Protein AF-A0A8T4I9D1-F1 (afdb_monomer_lite)

Radius of gyration: 15.38 Å; chains: 1; bounding box: 20×23×46 Å

Sequence (69 aa):
MPTDSFNQGVPWLENSDKPDLRAGTKGLVDALTPRSNMRFDTAAERNAVLTSPEAGMEAFLRTEKLKTI

Structure (mmCIF, N/CA/C/O backbone):
data_AF-A0A8T4I9D1-F1
#
_entry.id   AF-A0A8T4I9D1-F1
#
loop_
_atom_site.group_PDB
_atom_site.id
_atom_site.type_symbol
_atom_site.label_atom_id
_atom_site.label_alt_id
_atom_site.label_comp_id
_atom_site.label_asym_id
_atom_site.label_entity_id
_atom_site.label_seq_id
_atom_site.pdbx_PDB_ins_code
_atom_site.Cartn_x
_atom_site.Cartn_y
_atom_site.Cartn_z
_atom_site.occupancy
_atom_site.B_iso_or_equiv
_atom_site.auth_seq_id
_atom_site.auth_comp_id
_atom_site.auth_asym_id
_atom_site.auth_atom_id
_atom_site.pdbx_PDB_model_num
ATOM 1 N N . MET A 1 1 ? 8.932 7.779 -22.556 1.00 50.09 1 MET A N 1
ATOM 2 C CA . MET A 1 1 ? 7.986 6.972 -21.761 1.00 50.09 1 MET A CA 1
ATOM 3 C C . MET A 1 1 ? 6.828 7.886 -21.404 1.00 50.09 1 MET A C 1
ATOM 5 O O . MET A 1 1 ? 7.066 8.812 -20.633 1.00 50.09 1 MET A O 1
ATOM 9 N N . PRO A 1 2 ? 5.644 7.730 -22.015 1.00 51.75 2 PRO A N 1
ATOM 10 C CA . PRO A 1 2 ? 4.465 8.489 -21.616 1.00 51.75 2 PRO A CA 1
ATOM 11 C C . PRO A 1 2 ? 4.174 8.186 -20.143 1.00 51.75 2 PRO A C 1
ATOM 13 O O . PRO A 1 2 ? 4.122 7.020 -19.750 1.00 51.75 2 PRO A O 1
ATOM 16 N N . THR A 1 3 ? 4.081 9.220 -19.316 1.00 53.97 3 THR A N 1
ATOM 17 C CA . THR A 1 3 ? 3.619 9.097 -17.932 1.00 53.97 3 THR A CA 1
ATOM 18 C C . THR A 1 3 ? 2.093 9.110 -17.917 1.00 53.97 3 THR A C 1
ATOM 20 O O . THR A 1 3 ? 1.462 9.593 -18.859 1.00 53.97 3 THR A O 1
ATOM 23 N N . ASP A 1 4 ? 1.489 8.530 -16.879 1.00 60.25 4 ASP A N 1
ATOM 24 C CA . ASP A 1 4 ? 0.038 8.561 -16.686 1.00 60.25 4 ASP A CA 1
ATOM 25 C C . ASP A 1 4 ? -0.533 9.992 -16.768 1.00 60.25 4 ASP A C 1
ATOM 27 O O . ASP A 1 4 ? 0.167 10.981 -16.539 1.00 60.25 4 ASP A O 1
ATOM 31 N N . SER A 1 5 ? -1.834 10.107 -17.056 1.00 54.44 5 SER A N 1
ATOM 32 C CA . SER A 1 5 ? -2.537 11.393 -17.203 1.00 54.44 5 SER A CA 1
ATOM 33 C C . SER A 1 5 ? -2.488 12.294 -15.961 1.00 54.44 5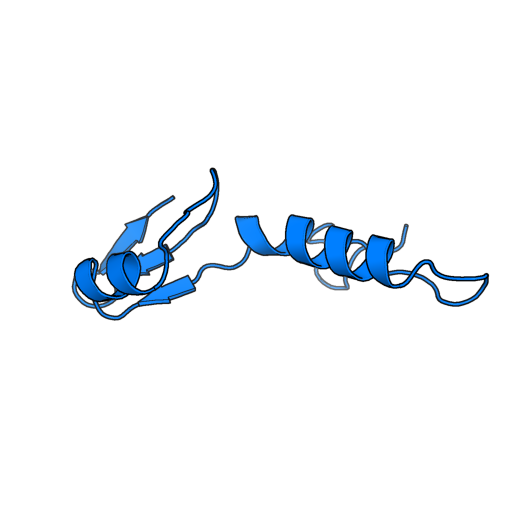 SER A C 1
ATOM 35 O O . SER A 1 5 ? -2.867 13.461 -16.039 1.00 54.44 5 SER A O 1
ATOM 37 N N . PHE A 1 6 ? -2.046 11.768 -14.819 1.00 60.59 6 PHE A N 1
ATOM 38 C CA . PHE A 1 6 ? -1.901 12.486 -13.558 1.00 60.59 6 PHE A CA 1
ATOM 39 C C . PHE A 1 6 ? -0.433 12.801 -13.223 1.00 60.59 6 PHE A C 1
ATOM 41 O O . PHE A 1 6 ? -0.152 13.317 -12.142 1.00 60.59 6 PHE A O 1
ATOM 48 N N . ASN A 1 7 ? 0.498 12.528 -14.146 1.00 58.09 7 ASN A N 1
ATOM 49 C CA . ASN A 1 7 ? 1.937 12.719 -14.001 1.00 58.09 7 ASN A CA 1
ATOM 50 C C . ASN A 1 7 ? 2.528 12.034 -12.754 1.00 58.09 7 ASN A C 1
ATOM 52 O O . ASN A 1 7 ? 3.484 12.523 -12.151 1.00 58.09 7 ASN A O 1
ATOM 56 N N . GLN A 1 8 ? 1.966 10.892 -12.354 1.00 57.34 8 GLN 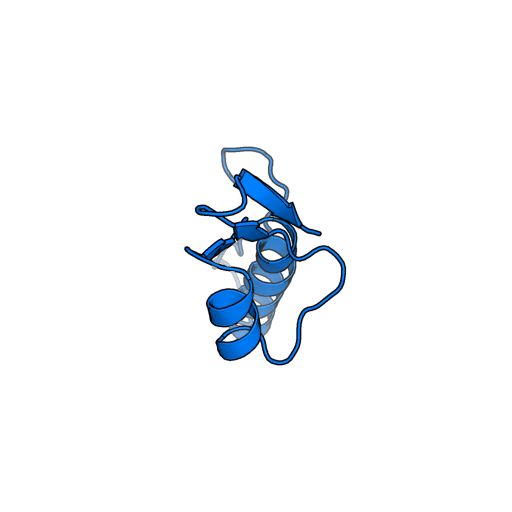A N 1
ATOM 57 C CA . GLN A 1 8 ? 2.430 10.122 -11.199 1.00 57.34 8 GLN A CA 1
ATOM 58 C C . GLN A 1 8 ? 3.688 9.308 -11.524 1.00 57.34 8 GLN A C 1
ATOM 60 O O . GLN A 1 8 ? 4.282 8.705 -10.633 1.00 57.34 8 GLN A O 1
ATOM 65 N N . GLY A 1 9 ? 4.139 9.310 -12.782 1.00 62.38 9 GLY A N 1
ATOM 66 C CA . GLY A 1 9 ? 5.327 8.582 -13.212 1.00 62.38 9 GLY A CA 1
ATOM 67 C C . GLY A 1 9 ? 5.109 7.073 -13.188 1.00 62.38 9 GLY A C 1
ATOM 68 O O . GLY A 1 9 ? 6.061 6.330 -12.950 1.00 62.38 9 GLY A O 1
ATOM 69 N N . VAL A 1 10 ? 3.866 6.617 -13.375 1.00 62.53 10 VAL A N 1
ATOM 70 C CA . VAL A 1 10 ? 3.574 5.202 -13.610 1.00 62.53 10 VAL A CA 1
ATOM 71 C C . VAL A 1 10 ? 3.888 4.902 -15.079 1.00 62.53 10 VAL A C 1
ATOM 73 O O . VAL A 1 10 ? 3.290 5.515 -15.966 1.00 62.53 10 VAL A O 1
ATOM 76 N N . PRO A 1 11 ? 4.849 4.007 -15.366 1.00 63.56 11 PRO A N 1
ATOM 77 C CA . PRO A 1 11 ? 5.198 3.670 -16.736 1.00 63.56 11 PRO A CA 1
ATOM 78 C C . PRO A 1 11 ? 4.076 2.846 -17.379 1.00 63.56 11 PRO A C 1
ATOM 80 O O . PRO A 1 11 ? 3.664 1.820 -16.840 1.00 63.56 11 PRO A O 1
ATOM 83 N N . TRP A 1 12 ? 3.603 3.277 -18.549 1.00 62.28 12 TRP A N 1
ATOM 84 C CA . TRP A 1 12 ? 2.686 2.510 -19.393 1.00 62.28 12 TRP A CA 1
ATOM 85 C C . TRP A 1 12 ? 3.416 2.030 -20.653 1.00 62.28 12 TRP A C 1
ATOM 87 O O . TRP A 1 12 ? 4.167 2.790 -21.266 1.00 62.28 12 TRP A O 1
ATOM 97 N N . LEU A 1 13 ? 3.217 0.767 -21.038 1.00 60.28 13 LEU A N 1
ATOM 98 C CA . LEU A 1 13 ? 3.790 0.220 -22.270 1.00 60.28 13 LEU A CA 1
ATOM 99 C C . LEU A 1 13 ? 2.954 0.652 -23.477 1.00 60.28 13 LEU A C 1
ATOM 101 O O . LEU A 1 13 ? 1.763 0.351 -23.563 1.00 60.28 13 LEU A O 1
ATOM 105 N N . GLU A 1 14 ? 3.591 1.299 -24.450 1.00 59.59 14 GLU A N 1
ATOM 106 C CA . GLU A 1 14 ? 3.045 1.385 -25.803 1.00 59.59 14 GLU A CA 1
ATOM 107 C C . GLU A 1 14 ? 3.234 0.016 -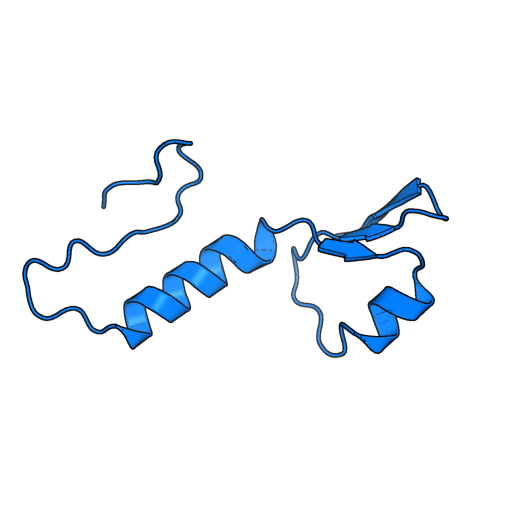26.473 1.00 59.59 14 GLU A C 1
ATOM 109 O O . GLU A 1 14 ? 4.350 -0.424 -26.736 1.00 59.59 14 GLU A O 1
ATOM 114 N N . ASN A 1 15 ? 2.128 -0.693 -26.709 1.00 56.75 15 ASN A N 1
ATOM 115 C CA . ASN A 1 15 ? 2.099 -2.073 -27.217 1.00 56.75 15 ASN A CA 1
ATOM 116 C C . ASN A 1 15 ? 2.549 -2.225 -28.688 1.00 56.75 15 ASN A C 1
ATOM 118 O O . ASN A 1 15 ? 2.273 -3.253 -29.305 1.00 56.75 15 ASN A O 1
ATOM 122 N N . SER A 1 16 ? 3.194 -1.217 -29.279 1.00 56.88 16 SER A N 1
ATOM 123 C CA . SER A 1 16 ? 3.491 -1.167 -30.713 1.00 56.88 16 SER A CA 1
ATOM 124 C C . SER A 1 16 ? 4.638 -2.077 -31.158 1.00 56.88 16 SER A C 1
ATOM 126 O O . SER A 1 16 ? 4.701 -2.385 -32.340 1.00 56.88 16 SER A O 1
ATOM 128 N N . ASP A 1 17 ? 5.484 -2.577 -30.251 1.00 47.06 17 ASP A N 1
ATOM 129 C CA . ASP A 1 17 ? 6.510 -3.571 -30.588 1.00 47.06 17 ASP A CA 1
ATOM 130 C C . ASP A 1 17 ? 6.763 -4.538 -29.424 1.00 47.06 17 ASP A C 1
ATOM 132 O O . ASP A 1 17 ? 7.280 -4.148 -28.381 1.00 47.06 17 ASP A O 1
ATOM 136 N N . LYS A 1 18 ? 6.380 -5.811 -29.615 1.00 61.06 18 LYS A N 1
ATOM 137 C CA . LYS A 1 18 ? 6.677 -6.972 -28.743 1.00 61.06 18 LYS A CA 1
ATOM 138 C C . LYS A 1 18 ? 6.775 -6.633 -27.239 1.00 61.06 18 LYS A C 1
ATOM 140 O O . LYS A 1 18 ? 7.854 -6.773 -26.659 1.00 61.06 18 LYS A O 1
ATOM 145 N N . PRO A 1 19 ? 5.686 -6.205 -26.580 1.00 63.25 19 PRO A N 1
ATOM 146 C CA . PRO A 1 19 ? 5.757 -5.880 -25.165 1.00 63.25 19 PRO A CA 1
ATOM 147 C C . PRO A 1 19 ? 6.012 -7.161 -24.365 1.00 63.25 19 PRO A C 1
ATOM 149 O O . PRO A 1 19 ? 5.215 -8.102 -24.400 1.00 63.25 19 PRO A O 1
ATOM 152 N N . ASP A 1 20 ? 7.122 -7.206 -23.626 1.00 68.00 20 ASP A N 1
ATOM 153 C CA . ASP A 1 20 ? 7.258 -8.150 -22.522 1.00 68.00 20 ASP A CA 1
ATOM 154 C C . ASP A 1 20 ? 6.226 -7.750 -21.462 1.00 68.00 20 ASP A C 1
ATOM 156 O O . ASP A 1 20 ? 6.453 -6.886 -20.610 1.00 68.00 20 ASP A O 1
ATOM 160 N N . LEU A 1 21 ? 5.043 -8.356 -21.572 1.00 63.12 21 LEU A N 1
ATOM 161 C CA . LEU A 1 21 ? 3.904 -8.087 -20.704 1.00 63.12 21 LEU A CA 1
ATOM 162 C C . LEU A 1 21 ? 4.268 -8.288 -19.232 1.00 63.12 21 LEU A C 1
ATOM 164 O O . LEU A 1 21 ? 3.736 -7.570 -18.393 1.00 63.12 21 LEU A O 1
ATOM 168 N N . ARG A 1 22 ? 5.207 -9.194 -18.910 1.00 64.12 22 ARG A N 1
ATOM 169 C CA . ARG A 1 22 ? 5.669 -9.388 -17.530 1.00 64.12 22 ARG A CA 1
ATOM 170 C C . ARG A 1 22 ? 6.489 -8.202 -17.045 1.00 64.12 22 ARG A C 1
ATOM 172 O O . ARG A 1 22 ? 6.256 -7.744 -15.927 1.00 64.12 22 ARG A O 1
ATOM 179 N N . ALA A 1 23 ? 7.412 -7.698 -17.864 1.00 66.44 23 ALA A N 1
ATOM 180 C CA . ALA A 1 23 ? 8.198 -6.510 -17.530 1.00 66.44 23 ALA A CA 1
ATOM 181 C C . ALA A 1 23 ? 7.294 -5.282 -17.323 1.00 66.44 23 ALA A C 1
ATOM 183 O O . ALA A 1 23 ? 7.471 -4.532 -16.364 1.00 66.44 23 ALA A O 1
ATOM 184 N N . GLY A 1 24 ? 6.263 -5.143 -18.159 1.00 66.88 24 GLY A N 1
ATOM 185 C CA . GLY A 1 24 ? 5.224 -4.125 -18.026 1.00 66.88 24 GLY A CA 1
ATOM 186 C C . GLY A 1 24 ? 4.428 -4.205 -16.739 1.00 66.88 24 GLY A C 1
ATOM 187 O O . GLY A 1 24 ? 4.374 -3.248 -15.971 1.00 66.88 24 GLY A O 1
ATOM 188 N N . THR A 1 25 ? 3.815 -5.363 -16.485 1.00 67.94 25 THR A N 1
ATOM 189 C CA . THR A 1 25 ? 2.972 -5.555 -15.302 1.00 67.94 25 THR A CA 1
ATOM 190 C C . THR A 1 25 ? 3.776 -5.460 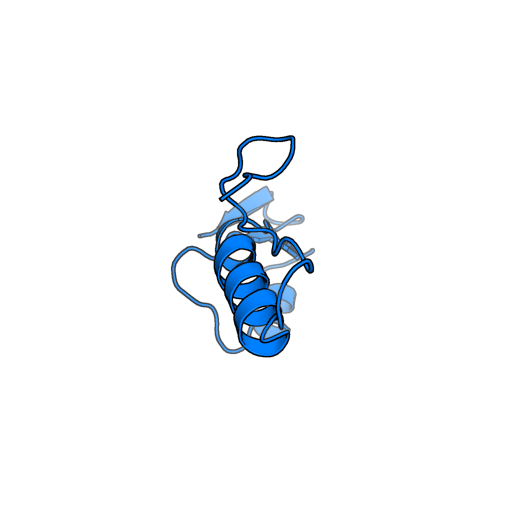-14.016 1.00 67.94 25 THR A C 1
ATOM 192 O O . THR A 1 25 ? 3.280 -4.906 -13.041 1.00 67.94 25 THR A O 1
ATOM 195 N N . LYS A 1 26 ? 5.027 -5.945 -14.003 1.00 66.75 26 LYS A N 1
ATOM 196 C CA . LYS A 1 26 ? 5.891 -5.826 -12.826 1.00 66.75 26 LYS A CA 1
ATOM 197 C C . LYS A 1 26 ? 6.288 -4.371 -12.578 1.00 66.75 26 LYS A C 1
ATOM 199 O O . LYS A 1 26 ? 6.155 -3.913 -11.453 1.00 66.75 26 LYS A O 1
ATOM 204 N N . GLY A 1 27 ? 6.696 -3.630 -13.611 1.00 69.00 27 GLY A N 1
ATOM 205 C CA . GLY A 1 27 ? 7.021 -2.206 -13.476 1.00 69.00 27 GLY A CA 1
ATOM 206 C C . GLY A 1 27 ? 5.829 -1.363 -13.012 1.00 69.00 27 GLY A C 1
ATOM 207 O O . GLY A 1 27 ? 6.001 -0.423 -12.240 1.00 69.00 27 GLY A O 1
ATOM 208 N N . LEU A 1 28 ? 4.614 -1.734 -13.425 1.00 70.19 28 LEU A N 1
ATOM 209 C CA . LEU A 1 28 ? 3.381 -1.088 -12.981 1.00 70.19 28 LEU A CA 1
ATOM 210 C C . LEU A 1 28 ? 3.074 -1.395 -11.507 1.00 70.19 28 LEU A C 1
ATOM 212 O O . LEU A 1 28 ? 2.760 -0.478 -10.753 1.00 70.19 28 LEU A O 1
ATOM 216 N N . VAL A 1 29 ? 3.218 -2.656 -11.083 1.00 68.31 29 VAL A N 1
ATOM 217 C CA . VAL A 1 29 ? 3.083 -3.059 -9.672 1.00 68.31 29 VAL A CA 1
ATOM 218 C C . VAL A 1 29 ? 4.129 -2.349 -8.814 1.00 68.31 29 VAL A C 1
ATOM 220 O O . VAL A 1 29 ? 3.756 -1.665 -7.871 1.00 68.31 29 VAL A O 1
ATOM 223 N N . ASP A 1 30 ? 5.410 -2.405 -9.180 1.00 69.19 30 ASP A N 1
ATOM 224 C CA . ASP A 1 30 ? 6.499 -1.767 -8.431 1.00 69.19 30 ASP A CA 1
ATOM 225 C C . ASP A 1 30 ? 6.296 -0.239 -8.303 1.00 69.19 30 ASP A C 1
ATOM 227 O O . ASP A 1 30 ? 6.595 0.347 -7.265 1.00 69.19 30 ASP A O 1
ATOM 231 N N . ALA A 1 31 ? 5.755 0.425 -9.335 1.00 67.56 31 ALA A N 1
ATOM 232 C CA . ALA A 1 31 ? 5.484 1.867 -9.318 1.00 67.56 31 ALA A CA 1
ATOM 233 C C . ALA A 1 31 ? 4.219 2.260 -8.532 1.00 67.56 31 ALA A C 1
ATOM 235 O O . ALA A 1 31 ? 4.106 3.412 -8.095 1.00 67.56 31 ALA A O 1
ATOM 2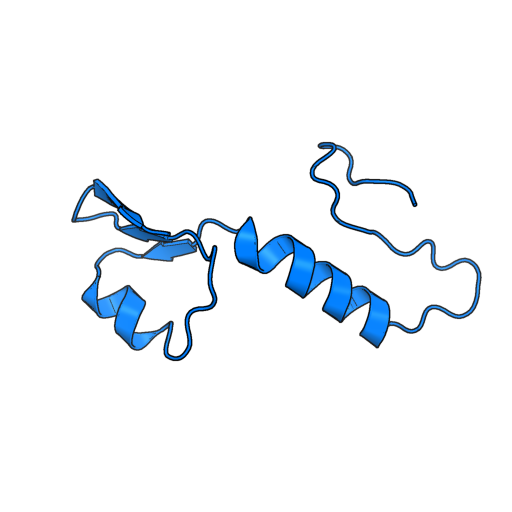36 N N . LEU A 1 32 ? 3.259 1.342 -8.386 1.00 69.44 32 LEU A N 1
ATOM 237 C CA . LEU A 1 32 ? 1.999 1.570 -7.679 1.00 69.44 32 LEU A CA 1
ATOM 238 C C . LEU A 1 32 ? 2.056 1.137 -6.217 1.00 69.44 32 LEU A C 1
ATOM 240 O O . LEU A 1 32 ? 1.415 1.787 -5.395 1.00 69.44 32 LEU A O 1
ATOM 244 N N . THR A 1 33 ? 2.811 0.095 -5.867 1.00 68.75 33 THR A N 1
ATOM 245 C CA . THR A 1 33 ? 2.944 -0.407 -4.489 1.00 68.75 33 THR A CA 1
ATOM 246 C C . THR A 1 33 ? 3.304 0.691 -3.475 1.00 68.75 33 THR A C 1
ATOM 248 O O . THR A 1 33 ? 2.580 0.814 -2.488 1.00 68.75 33 THR A O 1
ATOM 251 N N . PRO A 1 34 ? 4.310 1.565 -3.702 1.00 64.12 34 PRO A N 1
ATOM 252 C CA . PRO A 1 34 ? 4.634 2.640 -2.757 1.00 64.12 34 PRO A CA 1
ATOM 253 C C . PRO A 1 34 ? 3.669 3.838 -2.820 1.00 64.12 34 PRO A C 1
ATOM 255 O O . PRO A 1 34 ? 3.767 4.761 -2.019 1.00 64.12 34 PRO A O 1
ATOM 258 N N . ARG A 1 35 ? 2.751 3.879 -3.796 1.00 66.31 35 ARG A N 1
ATOM 259 C CA . ARG A 1 35 ? 1.814 5.002 -4.011 1.00 66.31 35 ARG A CA 1
ATOM 260 C C . ARG A 1 35 ? 0.364 4.649 -3.686 1.00 66.31 35 ARG A C 1
ATOM 262 O O . ARG A 1 35 ? -0.486 5.534 -3.586 1.00 66.31 35 ARG A O 1
ATOM 269 N N . SER A 1 36 ? 0.067 3.364 -3.531 1.00 67.69 36 SER A N 1
ATOM 270 C CA . SER A 1 36 ? -1.266 2.854 -3.236 1.00 67.69 36 SER A CA 1
ATOM 271 C C . SER A 1 36 ? -1.493 2.906 -1.732 1.00 67.69 36 SER A C 1
ATOM 273 O O . SER A 1 36 ? -1.076 2.013 -1.005 1.00 67.69 36 SER A O 1
ATOM 275 N N . ASN A 1 37 ? -2.160 3.959 -1.258 1.00 75.62 37 ASN A N 1
ATOM 276 C CA . ASN A 1 37 ? -2.520 4.082 0.152 1.00 75.62 37 ASN A CA 1
ATOM 277 C C . ASN A 1 37 ? -3.647 3.093 0.496 1.00 75.62 37 ASN A C 1
ATOM 279 O O . ASN A 1 37 ? -4.827 3.349 0.223 1.00 75.62 37 ASN A O 1
ATOM 283 N N . MET A 1 38 ? -3.271 1.949 1.065 1.00 81.75 38 MET A N 1
ATOM 284 C CA . MET A 1 38 ? -4.201 0.887 1.443 1.00 81.75 38 MET A CA 1
ATOM 285 C C . MET A 1 38 ? -5.052 1.326 2.637 1.00 81.75 38 MET A C 1
ATOM 287 O O . MET A 1 38 ? -4.584 2.038 3.522 1.00 81.75 38 MET A O 1
ATOM 291 N N . ARG A 1 39 ? -6.322 0.920 2.687 1.00 88.44 39 ARG A N 1
ATOM 292 C CA . ARG A 1 39 ? -7.237 1.299 3.775 1.00 88.44 39 ARG A CA 1
ATOM 293 C C . ARG A 1 39 ? -7.658 0.059 4.545 1.00 88.44 39 ARG A C 1
ATOM 295 O O . ARG A 1 39 ? -8.244 -0.839 3.951 1.00 88.44 39 ARG A O 1
ATOM 302 N N . PHE A 1 40 ? -7.401 0.063 5.848 1.00 90.06 40 PHE A N 1
ATOM 303 C CA . PHE A 1 40 ? -7.817 -0.983 6.782 1.00 90.06 40 PHE A CA 1
ATOM 304 C C . PHE A 1 40 ? -8.656 -0.363 7.896 1.00 90.06 40 PHE A C 1
ATOM 306 O O . PHE A 1 40 ? -8.489 0.821 8.214 1.00 90.06 40 PHE A O 1
ATOM 313 N N . ASP A 1 41 ? -9.547 -1.139 8.506 1.00 92.25 41 ASP A N 1
ATOM 314 C CA . ASP A 1 41 ? -10.341 -0.621 9.615 1.00 92.25 41 ASP A CA 1
ATOM 315 C C . ASP A 1 41 ? -9.527 -0.575 10.913 1.00 92.25 41 ASP A C 1
ATOM 317 O O . ASP A 1 41 ? -9.730 0.350 11.702 1.00 92.25 41 ASP A O 1
ATOM 321 N N . THR A 1 42 ? -8.567 -1.492 11.106 1.00 91.38 42 THR A N 1
ATOM 322 C CA . THR A 1 42 ? -7.669 -1.531 12.282 1.00 91.38 42 THR A CA 1
ATOM 323 C C . THR A 1 42 ? -6.237 -1.964 11.946 1.00 91.38 42 THR A C 1
ATOM 325 O O . THR A 1 42 ? -5.980 -2.593 10.915 1.00 91.38 42 THR A O 1
ATOM 328 N N . ALA A 1 43 ? -5.293 -1.710 12.862 1.00 88.94 43 ALA A N 1
ATOM 329 C CA . ALA A 1 43 ? -3.920 -2.222 12.765 1.00 88.94 43 ALA A CA 1
ATOM 330 C C . ALA A 1 43 ? -3.842 -3.764 12.757 1.00 88.9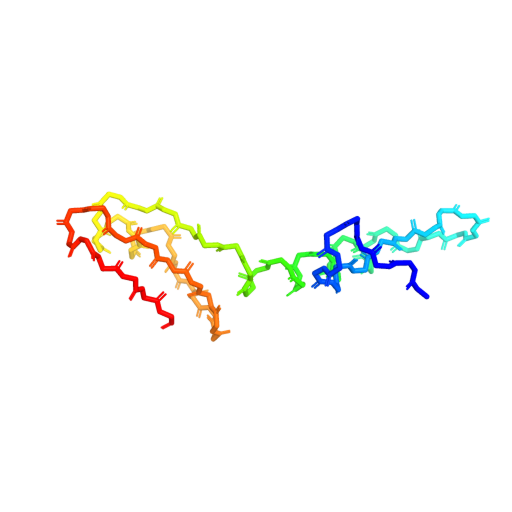4 43 ALA A C 1
ATOM 332 O O . ALA A 1 43 ? -2.985 -4.344 12.089 1.00 88.94 43 ALA A O 1
ATOM 333 N N . ALA A 1 44 ? -4.734 -4.438 13.492 1.00 90.25 44 ALA A N 1
ATOM 334 C CA . ALA A 1 44 ? -4.772 -5.899 13.562 1.00 90.25 44 ALA A CA 1
ATOM 335 C C . ALA A 1 44 ? -5.148 -6.516 12.208 1.00 90.25 44 ALA A C 1
ATOM 337 O O . ALA A 1 44 ? -4.500 -7.456 11.752 1.00 90.25 44 ALA A O 1
ATOM 338 N N . GLU A 1 45 ? -6.145 -5.938 11.538 1.00 89.06 45 GLU A N 1
ATOM 339 C CA . GLU A 1 45 ? -6.559 -6.346 10.196 1.00 89.06 45 GLU A CA 1
ATOM 340 C C . GLU A 1 45 ? -5.439 -6.111 9.173 1.00 89.06 45 GLU A C 1
ATOM 342 O O . GLU A 1 45 ? -5.095 -7.010 8.404 1.00 89.06 45 GLU A O 1
ATOM 347 N N . ARG A 1 46 ? -4.786 -4.943 9.236 1.00 87.62 46 ARG A N 1
ATOM 348 C CA . ARG A 1 46 ? -3.607 -4.633 8.417 1.00 87.62 46 ARG A CA 1
ATOM 349 C C . ARG A 1 46 ? -2.516 -5.690 8.581 1.00 87.62 46 ARG A C 1
ATOM 351 O O . ARG A 1 46 ? -1.967 -6.147 7.585 1.00 87.62 46 ARG A O 1
ATOM 358 N N . ASN A 1 47 ? -2.195 -6.087 9.811 1.00 87.12 47 ASN A N 1
ATOM 359 C CA . ASN A 1 47 ? -1.140 -7.069 10.085 1.00 87.12 47 ASN A CA 1
ATOM 360 C C . ASN A 1 47 ? -1.523 -8.503 9.694 1.00 87.12 47 ASN A C 1
ATOM 362 O O . ASN A 1 47 ? -0.638 -9.295 9.379 1.00 87.12 47 ASN A O 1
ATOM 366 N N . ALA A 1 48 ? -2.815 -8.835 9.685 1.00 88.00 48 ALA A N 1
ATOM 367 C CA . ALA A 1 48 ? -3.298 -10.123 9.195 1.00 88.00 48 ALA A CA 1
ATOM 368 C C . ALA A 1 48 ? -3.206 -10.236 7.662 1.00 88.00 48 ALA A C 1
ATOM 370 O O . ALA A 1 48 ? -2.951 -11.322 7.145 1.00 88.00 48 ALA A O 1
ATOM 371 N N . VAL A 1 49 ? -3.399 -9.125 6.941 1.00 85.88 49 VAL A N 1
ATOM 372 C CA . VAL A 1 49 ? -3.374 -9.085 5.469 1.00 85.88 49 VAL A CA 1
ATOM 373 C C . VAL A 1 49 ? -1.963 -8.846 4.918 1.00 85.88 49 VAL A C 1
ATOM 375 O O . VAL A 1 49 ? -1.556 -9.494 3.957 1.00 85.88 49 VAL A O 1
ATOM 378 N N . LEU A 1 50 ? -1.198 -7.926 5.512 1.00 83.81 50 LEU A N 1
ATOM 379 C CA . LEU A 1 50 ? 0.142 -7.550 5.054 1.00 83.81 50 LEU A CA 1
ATOM 380 C C . LEU A 1 50 ? 1.223 -8.317 5.820 1.00 83.81 50 LEU A C 1
ATOM 382 O O . LEU A 1 50 ? 1.853 -7.788 6.735 1.00 83.81 50 LEU A O 1
ATOM 386 N N . THR A 1 51 ? 1.472 -9.560 5.406 1.00 81.44 51 THR A N 1
ATOM 387 C CA . THR A 1 51 ? 2.492 -10.438 6.012 1.00 81.44 51 THR A CA 1
ATOM 388 C C . THR A 1 51 ? 3.930 -10.060 5.648 1.00 81.44 51 THR A C 1
ATOM 390 O O . THR A 1 51 ? 4.874 -10.517 6.290 1.00 81.44 51 THR A O 1
ATOM 393 N N . SER A 1 52 ? 4.132 -9.254 4.603 1.00 80.31 52 SER A N 1
ATOM 394 C CA . SER A 1 52 ? 5.457 -8.825 4.132 1.00 80.31 52 SER A CA 1
ATOM 395 C C . SER A 1 52 ? 5.400 -7.388 3.606 1.00 80.31 52 SER A C 1
ATOM 397 O O . SER A 1 52 ? 5.405 -7.177 2.395 1.00 80.31 52 SER A O 1
ATOM 399 N N . PRO A 1 53 ? 5.266 -6.388 4.496 1.00 75.56 53 PRO A N 1
ATOM 400 C CA . PRO A 1 53 ? 5.249 -4.991 4.084 1.00 75.56 53 PRO A CA 1
ATOM 401 C C . PRO A 1 53 ? 6.618 -4.567 3.535 1.00 75.56 53 PRO A C 1
ATOM 403 O O . PRO A 1 53 ? 7.650 -4.901 4.116 1.00 75.56 53 PRO A O 1
ATOM 406 N N . GLU A 1 54 ? 6.624 -3.814 2.438 1.00 76.31 54 GLU A N 1
ATOM 407 C CA . GLU A 1 54 ? 7.836 -3.225 1.859 1.00 76.31 54 GLU A CA 1
ATOM 408 C C . GLU A 1 54 ? 7.970 -1.758 2.271 1.00 76.31 54 GLU A C 1
ATOM 410 O O . GLU A 1 54 ? 6.988 -1.090 2.605 1.00 76.31 54 GLU A O 1
ATOM 415 N N . ALA A 1 55 ? 9.201 -1.248 2.247 1.00 74.81 55 ALA A N 1
ATOM 416 C CA . ALA A 1 55 ? 9.482 0.135 2.600 1.00 74.81 55 ALA A CA 1
ATOM 417 C C . ALA A 1 55 ? 8.741 1.105 1.663 1.00 74.81 55 ALA A C 1
ATOM 419 O O . ALA A 1 55 ? 8.844 0.997 0.441 1.00 74.81 55 ALA A O 1
ATOM 420 N N . GLY A 1 56 ? 8.022 2.069 2.243 1.00 75.38 56 GLY A N 1
ATOM 421 C CA . GLY A 1 56 ? 7.240 3.050 1.488 1.00 75.38 56 GLY A CA 1
ATOM 422 C C . GLY A 1 56 ? 5.806 2.615 1.174 1.00 75.38 56 GLY A C 1
ATOM 423 O O . GLY A 1 56 ? 5.094 3.374 0.524 1.00 75.38 56 GLY A O 1
ATOM 424 N N . MET A 1 57 ? 5.356 1.439 1.631 1.00 79.38 57 MET A N 1
ATOM 425 C CA . MET A 1 57 ? 3.935 1.082 1.581 1.00 79.38 57 MET A CA 1
ATOM 426 C C . MET A 1 57 ? 3.125 1.939 2.555 1.00 79.38 57 MET A C 1
ATOM 428 O O . MET A 1 57 ? 3.186 1.762 3.771 1.00 79.38 57 MET A O 1
ATOM 432 N N . GLU A 1 58 ? 2.278 2.808 2.017 1.00 86.12 58 GLU A N 1
ATOM 433 C CA . GLU A 1 58 ? 1.381 3.615 2.834 1.00 86.12 58 GLU A CA 1
ATOM 434 C C . GLU A 1 58 ? 0.089 2.863 3.188 1.00 86.12 58 GLU A C 1
ATOM 436 O O . GLU A 1 58 ? -0.549 2.241 2.332 1.00 86.12 58 GLU A O 1
ATOM 441 N N . ALA A 1 59 ? -0.350 2.976 4.443 1.00 87.88 59 ALA A N 1
ATOM 442 C CA . ALA A 1 59 ? -1.664 2.499 4.865 1.00 87.88 59 ALA A CA 1
ATOM 443 C C . ALA A 1 59 ? -2.360 3.477 5.816 1.00 87.88 59 ALA A C 1
ATOM 445 O O . ALA A 1 59 ? -1.741 4.026 6.730 1.00 87.88 59 ALA A O 1
ATOM 446 N N . PHE A 1 60 ? -3.668 3.657 5.638 1.00 89.56 60 PHE A N 1
ATOM 447 C CA . PHE A 1 60 ? -4.530 4.421 6.532 1.00 89.56 60 PHE A CA 1
ATOM 448 C C . PHE A 1 60 ? -5.400 3.488 7.376 1.00 89.56 60 PHE A C 1
ATOM 450 O O . PHE A 1 60 ? -6.144 2.663 6.839 1.00 89.56 60 PHE A O 1
ATOM 457 N N . LEU A 1 61 ? -5.324 3.662 8.693 1.00 92.00 61 LEU A N 1
ATOM 458 C CA . LEU A 1 61 ? -6.083 2.914 9.685 1.00 92.00 61 LEU A CA 1
ATOM 459 C C . LEU A 1 61 ? -7.277 3.751 10.144 1.00 92.00 61 LEU A C 1
ATOM 461 O O . LEU A 1 61 ? -7.116 4.853 10.681 1.00 92.00 61 LEU A O 1
ATOM 465 N N . ARG A 1 62 ? -8.487 3.254 9.879 1.00 91.25 62 ARG A N 1
ATOM 466 C CA . ARG A 1 62 ? -9.719 4.039 10.018 1.00 91.25 62 ARG A CA 1
ATOM 467 C C . ARG A 1 62 ? -10.088 4.291 11.481 1.00 91.25 62 ARG A C 1
ATOM 469 O O . ARG A 1 62 ? -10.457 5.417 11.819 1.00 91.25 62 ARG A O 1
ATOM 476 N N . THR A 1 63 ? -9.959 3.276 12.333 1.00 92.75 63 THR A N 1
ATOM 477 C CA . THR A 1 63 ? -10.280 3.361 13.768 1.00 92.75 63 THR A CA 1
ATOM 478 C C . THR A 1 63 ? -9.297 4.268 14.502 1.00 92.75 63 THR A C 1
ATOM 480 O O . THR A 1 63 ? -9.692 5.139 15.275 1.00 92.75 63 THR A O 1
ATOM 483 N N . GLU A 1 64 ? -8.013 4.114 14.204 1.00 91.25 64 GLU A N 1
ATOM 484 C CA . GLU A 1 64 ? -6.906 4.844 14.812 1.00 91.25 64 GLU A CA 1
ATOM 485 C C . GLU A 1 64 ? -6.720 6.242 14.198 1.00 91.25 64 GLU A C 1
ATOM 487 O O . GLU A 1 64 ? -5.966 7.053 14.731 1.00 91.25 64 GLU A O 1
ATOM 492 N N . LYS A 1 65 ? -7.411 6.535 13.083 1.00 91.75 65 LYS A N 1
ATOM 493 C CA . LYS A 1 65 ? -7.269 7.762 12.275 1.00 91.75 65 LYS A CA 1
ATOM 494 C C . LYS A 1 65 ? -5.804 8.063 11.944 1.00 91.75 65 LYS A C 1
ATOM 496 O O . LYS A 1 65 ? -5.374 9.217 11.949 1.00 91.75 65 LYS A O 1
ATOM 501 N N . LEU A 1 66 ? -5.041 7.007 11.670 1.00 90.25 66 LEU A N 1
ATOM 502 C CA . LEU A 1 66 ? -3.589 7.046 11.570 1.00 90.25 66 LEU A CA 1
ATOM 503 C C . LEU A 1 66 ? -3.138 6.673 10.160 1.00 90.25 66 LEU A C 1
ATOM 505 O O . LEU A 1 66 ? -3.556 5.652 9.619 1.00 90.25 66 LEU A O 1
ATOM 509 N N . LYS A 1 67 ? -2.238 7.478 9.590 1.00 88.81 67 LYS A N 1
ATOM 510 C CA . LYS A 1 67 ? -1.485 7.112 8.388 1.00 88.81 67 LYS A CA 1
ATOM 511 C C . LYS A 1 67 ? -0.141 6.507 8.800 1.00 88.81 67 LYS A C 1
ATOM 513 O O . LYS A 1 67 ? 0.574 7.096 9.605 1.00 88.81 67 LYS A O 1
ATOM 518 N N . THR A 1 68 ? 0.183 5.354 8.231 1.00 85.38 68 THR A N 1
ATOM 519 C CA . THR A 1 68 ? 1.426 4.597 8.440 1.00 85.38 68 THR A CA 1
ATOM 520 C C . THR A 1 68 ? 2.188 4.476 7.118 1.00 85.38 68 THR A C 1
ATOM 522 O O . THR A 1 68 ? 1.555 4.516 6.059 1.00 85.38 68 THR A O 1
ATOM 525 N N . ILE A 1 69 ? 3.520 4.394 7.194 1.00 83.06 69 ILE A N 1
ATOM 526 C CA . ILE A 1 69 ? 4.477 4.295 6.074 1.00 83.06 69 ILE A CA 1
ATOM 527 C C . ILE A 1 69 ? 5.489 3.197 6.408 1.00 83.06 69 ILE A C 1
ATOM 529 O O . ILE A 1 69 ? 5.807 3.085 7.617 1.00 83.06 69 ILE A O 1
#

Secondary structure (DSSP, 8-state):
-PBPTT----B---TTS---HHHHHHHHHHHHTTT--EEESSHHHHHHH-SSPPTT--EEETTTTEEE-

Foldseek 3Di:
DDAPPVNLRQDADPPPPDDPVVVNVVSNCVSCQLVPAAEDQAPVRVCVVCVDRDPNRWYAHNPVRDIDD

pLDDT: mean 73.61, std 13.05, range [47.06, 92.75]